Protein AF-A0A2S9FV13-F1 (afdb_monomer_lite)

Radius of gyration: 13.5 Å; chains: 1; bounding box: 34×29×30 Å

Foldseek 3Di:
DQAEALCVQVPPPCNVSHVCNVCVVVVDDDDTGGDQCYDPNVVCVVVLPDLVVLVVVVVVVVCVSCPPPDDPPDDDDDADDCSVDSD

Sequence (87 aa):
GGATSAAYFDCPGRPELSLLRAAAASGFTTIALDRPGYGTSAAYTAEFADPARRVAAASAAVDKVLGDVECGVGLFVVGHSAGCELG

pLDDT: mean 88.63, std 9.23, range [50.03, 96.81]

Structure (mmCIF, N/CA/C/O backbone):
data_AF-A0A2S9FV13-F1
#
_entry.id   AF-A0A2S9FV13-F1
#
loop_
_atom_site.group_PDB
_atom_site.id
_atom_site.type_symbol
_atom_site.label_atom_id
_atom_site.label_alt_id
_atom_site.label_comp_id
_atom_site.label_asym_id
_atom_site.label_entity_id
_atom_site.label_seq_id
_atom_site.pdbx_PDB_ins_code
_atom_site.Cartn_x
_atom_site.Cartn_y
_atom_site.Cartn_z
_atom_site.occupancy
_atom_site.B_iso_or_equiv
_atom_site.auth_seq_id
_atom_site.auth_comp_id
_atom_site.auth_asym_id
_atom_site.auth_atom_id
_atom_site.pdbx_PDB_model_num
ATOM 1 N N . GLY A 1 1 ? 3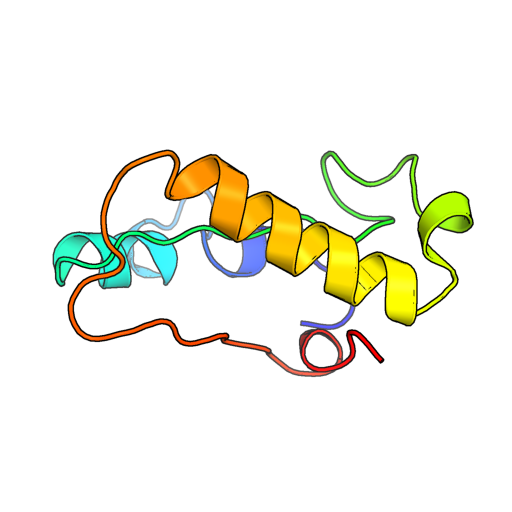.980 9.257 -3.387 1.00 50.03 1 GLY A N 1
ATOM 2 C CA . GLY A 1 1 ? 3.850 9.941 -4.689 1.00 50.03 1 GLY A CA 1
ATOM 3 C C . GLY A 1 1 ? 5.168 9.910 -5.421 1.00 50.03 1 GLY A C 1
ATOM 4 O O . GLY A 1 1 ? 6.146 10.324 -4.831 1.00 50.03 1 GLY A O 1
ATOM 5 N N . GLY A 1 2 ? 5.201 9.395 -6.653 1.00 52.47 2 GLY A N 1
ATOM 6 C CA . GLY A 1 2 ? 6.350 9.363 -7.576 1.00 52.47 2 GLY A CA 1
ATOM 7 C C . GLY A 1 2 ? 7.587 8.560 -7.169 1.00 52.47 2 GLY A C 1
ATOM 8 O O . GLY A 1 2 ? 8.013 7.700 -7.928 1.00 52.47 2 GLY A O 1
ATOM 9 N N . ALA A 1 3 ? 8.142 8.803 -5.983 1.00 60.22 3 ALA A N 1
ATOM 10 C CA . ALA A 1 3 ? 9.419 8.245 -5.551 1.00 60.22 3 ALA A CA 1
ATOM 11 C C . ALA A 1 3 ? 9.466 8.029 -4.030 1.00 60.22 3 ALA A C 1
ATOM 13 O O . ALA A 1 3 ? 10.238 8.678 -3.326 1.00 60.22 3 ALA A O 1
ATOM 14 N N . THR A 1 4 ? 8.574 7.199 -3.486 1.00 68.88 4 THR A N 1
ATOM 15 C CA . THR A 1 4 ? 8.427 7.098 -2.028 1.00 68.88 4 THR A CA 1
ATOM 16 C C . THR A 1 4 ? 8.199 5.674 -1.548 1.00 68.88 4 THR A C 1
ATOM 18 O O . THR A 1 4 ? 7.574 4.868 -2.234 1.00 68.88 4 THR A O 1
ATOM 21 N N . SER A 1 5 ? 8.661 5.401 -0.332 1.00 88.62 5 SER A N 1
ATOM 22 C CA . SER A 1 5 ? 8.261 4.249 0.474 1.00 88.62 5 SER A CA 1
ATOM 23 C C . SER A 1 5 ? 6.858 4.442 1.066 1.00 88.62 5 SER A C 1
ATOM 25 O O . SER A 1 5 ? 6.255 5.519 0.956 1.00 88.62 5 SER A O 1
ATOM 27 N N . ALA A 1 6 ? 6.363 3.416 1.756 1.00 92.00 6 ALA A N 1
ATOM 28 C CA . ALA A 1 6 ? 5.140 3.439 2.552 1.00 92.00 6 ALA A CA 1
ATOM 29 C C . ALA A 1 6 ? 5.117 4.588 3.581 1.00 92.00 6 ALA A C 1
ATOM 31 O O . ALA A 1 6 ? 4.051 5.122 3.885 1.00 92.00 6 ALA A O 1
ATOM 32 N N . ALA A 1 7 ? 6.291 5.047 4.033 1.00 92.19 7 ALA A N 1
ATOM 33 C CA . ALA A 1 7 ? 6.454 6.181 4.947 1.00 92.19 7 ALA A CA 1
ATOM 34 C C . ALA A 1 7 ? 5.840 7.496 4.427 1.00 92.19 7 ALA A C 1
ATOM 36 O O . ALA A 1 7 ? 5.580 8.409 5.205 1.00 92.19 7 ALA A O 1
ATOM 37 N N . TYR A 1 8 ? 5.581 7.606 3.120 1.00 91.00 8 TYR A N 1
ATOM 38 C CA . TYR A 1 8 ? 4.841 8.735 2.557 1.00 91.00 8 TYR A CA 1
ATOM 39 C C . TYR A 1 8 ? 3.398 8.817 3.061 1.00 91.00 8 TYR A C 1
ATOM 41 O O . TYR A 1 8 ? 2.864 9.910 3.222 1.00 91.00 8 TYR A O 1
ATOM 49 N N . PHE A 1 9 ? 2.776 7.661 3.301 1.00 93.44 9 PHE A N 1
ATOM 50 C CA . PHE A 1 9 ? 1.419 7.553 3.830 1.00 93.44 9 PHE A CA 1
ATOM 51 C C . PHE A 1 9 ? 1.401 7.316 5.347 1.00 93.44 9 PHE A C 1
ATOM 53 O O . PHE A 1 9 ? 0.384 7.580 5.986 1.00 93.44 9 PHE A O 1
ATOM 60 N N . ASP A 1 10 ? 2.516 6.863 5.928 1.00 94.25 10 ASP A N 1
ATOM 61 C CA . ASP A 1 10 ? 2.701 6.673 7.372 1.00 94.25 10 ASP A CA 1
ATOM 62 C C . ASP A 1 10 ? 3.922 7.455 7.885 1.00 94.25 10 ASP A C 1
ATOM 64 O O . ASP A 1 10 ? 4.998 6.901 8.104 1.00 94.25 10 ASP A O 1
ATOM 68 N N . CYS A 1 11 ? 3.758 8.777 8.006 1.00 91.00 11 CYS A N 1
ATOM 69 C CA . CYS A 1 11 ? 4.840 9.733 8.256 1.00 91.00 11 CYS A CA 1
ATOM 70 C C . CYS A 1 11 ? 5.617 9.438 9.565 1.00 91.00 11 CYS A C 1
ATOM 72 O O . CYS A 1 11 ? 5.075 9.632 10.662 1.00 91.00 11 CYS A O 1
ATOM 74 N N . PRO A 1 12 ? 6.901 9.023 9.498 1.00 88.94 12 PRO A N 1
ATOM 75 C CA . PRO A 1 12 ? 7.684 8.705 10.688 1.00 88.94 12 PRO A CA 1
ATOM 76 C C . PRO A 1 12 ? 7.876 9.924 11.592 1.00 88.94 12 PRO A C 1
ATOM 78 O O . PRO A 1 12 ? 8.189 11.021 11.137 1.00 88.94 12 PRO A O 1
ATOM 81 N N . GLY A 1 13 ? 7.700 9.728 12.898 1.00 93.31 13 GLY A N 1
ATOM 82 C CA . GLY A 1 13 ? 7.857 10.791 13.893 1.00 93.31 13 GLY A CA 1
ATOM 83 C C . GLY A 1 13 ? 6.721 11.820 13.933 1.00 93.31 13 GLY A C 1
ATOM 84 O O . GLY A 1 13 ? 6.725 12.646 14.840 1.00 93.31 13 GLY A O 1
ATOM 85 N N . ARG A 1 14 ? 5.737 11.753 13.020 1.00 94.69 14 ARG A N 1
ATOM 86 C CA . ARG A 1 14 ? 4.552 12.632 12.977 1.00 94.69 14 ARG A CA 1
ATOM 87 C C . ARG A 1 14 ? 3.251 11.807 12.871 1.00 94.69 14 ARG A C 1
ATOM 89 O O . ARG A 1 14 ? 2.619 11.798 11.812 1.00 94.69 14 ARG A O 1
ATOM 96 N N . PRO A 1 15 ? 2.850 11.086 13.943 1.00 93.31 15 PRO A N 1
ATOM 97 C CA . PRO A 1 15 ? 1.645 10.244 13.990 1.00 93.31 15 PRO A CA 1
ATOM 98 C C . PRO A 1 15 ? 0.380 10.882 13.417 1.00 93.31 15 PRO A C 1
ATOM 100 O O . PRO A 1 15 ? -0.416 10.213 12.767 1.00 93.31 15 PRO A O 1
ATOM 103 N N . GLU A 1 16 ? 0.201 12.167 13.707 1.00 95.12 16 GLU A N 1
ATOM 104 C CA . GLU A 1 16 ? -0.963 12.977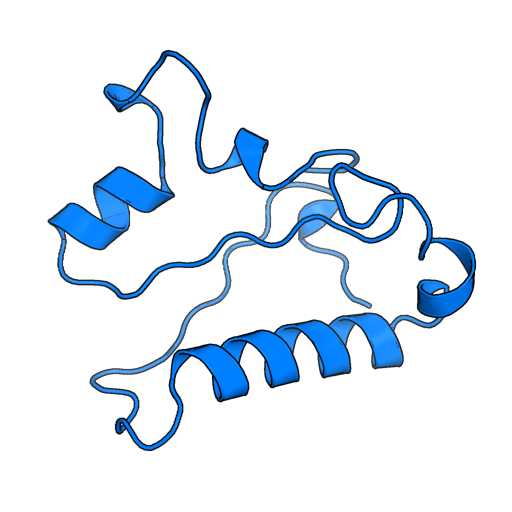 13.374 1.00 95.12 16 GLU A CA 1
ATOM 105 C C . GLU A 1 16 ? -1.092 13.255 11.872 1.00 95.12 16 GLU A C 1
ATOM 107 O O . GLU A 1 16 ? -2.155 13.660 11.415 1.00 95.12 16 GLU A O 1
ATOM 112 N N . LEU A 1 17 ? -0.024 13.013 11.106 1.00 94.75 17 LEU A N 1
ATOM 113 C CA . LEU A 1 17 ? 0.011 13.156 9.652 1.00 94.75 17 LEU A CA 1
ATOM 114 C C . LEU A 1 17 ? -0.070 11.804 8.922 1.00 94.75 17 LEU A C 1
ATOM 116 O O . LEU A 1 17 ? 0.046 11.761 7.699 1.00 94.75 17 LEU A O 1
ATOM 120 N N . SER A 1 18 ? -0.241 10.694 9.646 1.00 96.00 18 SER A N 1
ATOM 121 C CA . SER A 1 18 ? -0.342 9.363 9.048 1.00 96.00 18 SER A CA 1
ATOM 122 C C . SER A 1 18 ? -1.754 9.091 8.530 1.00 96.00 18 SER A C 1
ATOM 124 O O . SER A 1 18 ? -2.715 8.996 9.300 1.00 96.00 18 SER A O 1
ATOM 126 N N . LEU A 1 19 ? -1.865 8.890 7.215 1.00 95.19 19 LEU A N 1
ATOM 127 C CA . LEU A 1 19 ? -3.105 8.459 6.573 1.00 95.19 19 LEU A CA 1
ATOM 128 C C . LEU A 1 19 ? -3.502 7.054 7.043 1.00 95.19 19 LEU A C 1
ATOM 130 O O . LEU A 1 19 ? -4.680 6.799 7.276 1.00 95.19 19 LEU A O 1
ATOM 134 N N . LEU A 1 20 ? -2.521 6.163 7.231 1.00 95.56 20 LEU A N 1
ATOM 135 C CA . LEU A 1 20 ? -2.757 4.798 7.712 1.00 95.56 20 LEU A CA 1
ATOM 136 C C . LEU A 1 20 ? -3.382 4.791 9.105 1.00 95.56 20 LEU A C 1
ATOM 138 O O . LEU A 1 20 ? -4.346 4.070 9.349 1.00 95.56 20 LEU A O 1
ATOM 142 N N . ARG A 1 21 ? -2.866 5.623 10.012 1.00 95.81 21 ARG A N 1
ATOM 143 C CA . ARG A 1 21 ? -3.401 5.724 11.375 1.00 95.81 21 ARG A CA 1
ATOM 144 C C . ARG A 1 21 ? -4.783 6.359 11.396 1.00 95.81 21 ARG A C 1
ATOM 146 O O . ARG A 1 21 ? -5.645 5.871 12.119 1.00 95.81 21 ARG A O 1
ATOM 153 N N . ALA A 1 22 ? -5.012 7.394 10.588 1.00 96.81 22 ALA A N 1
ATOM 154 C CA . ALA A 1 22 ? -6.332 8.007 10.459 1.00 96.81 22 ALA A CA 1
ATOM 155 C C . ALA A 1 22 ? -7.381 7.011 9.922 1.00 96.81 22 ALA A C 1
ATOM 157 O O . ALA A 1 22 ? -8.488 6.925 10.457 1.00 96.81 22 ALA A O 1
ATOM 158 N N . ALA A 1 23 ? -7.023 6.215 8.910 1.00 95.12 23 ALA A N 1
ATOM 159 C CA . ALA A 1 23 ? -7.895 5.187 8.348 1.00 95.12 23 ALA A CA 1
ATOM 160 C C . ALA A 1 23 ? -8.161 4.046 9.347 1.00 95.12 23 ALA A C 1
ATOM 162 O O . ALA A 1 23 ? -9.316 3.675 9.556 1.00 95.12 23 ALA A O 1
ATOM 163 N N . ALA A 1 24 ? -7.127 3.561 10.041 1.00 95.31 24 ALA A N 1
ATOM 164 C CA . ALA A 1 24 ? -7.277 2.552 11.089 1.00 95.31 24 ALA A CA 1
ATOM 165 C C . ALA A 1 24 ? -8.171 3.039 12.243 1.00 95.31 24 ALA A C 1
ATOM 167 O O . ALA A 1 24 ? -9.061 2.313 12.681 1.00 95.31 24 ALA A O 1
ATOM 168 N N . ALA A 1 25 ? -8.006 4.290 12.687 1.00 96.56 25 ALA A N 1
ATOM 169 C CA . ALA A 1 25 ? -8.868 4.903 13.702 1.00 96.56 25 ALA A CA 1
ATOM 170 C C . ALA A 1 25 ? -10.330 5.055 13.239 1.00 96.56 25 ALA A C 1
ATOM 172 O O . ALA A 1 25 ? -11.233 5.124 14.069 1.00 96.56 25 ALA A O 1
ATOM 173 N N . SER A 1 26 ? -10.563 5.071 11.924 1.00 95.06 26 SER A N 1
ATOM 174 C CA . SER A 1 26 ? -11.895 5.110 11.310 1.00 95.06 26 SER A CA 1
ATOM 175 C C . SER A 1 26 ? -12.482 3.715 11.039 1.00 95.06 26 SER A C 1
ATOM 177 O O . SER A 1 26 ? -13.563 3.615 10.467 1.00 95.06 26 SER A O 1
ATOM 179 N N . GLY A 1 27 ? -11.793 2.641 11.445 1.00 93.31 27 GLY A N 1
ATOM 180 C CA . GLY A 1 27 ? -12.267 1.259 11.317 1.00 93.31 27 GLY A CA 1
ATOM 181 C C . GLY A 1 27 ? -11.846 0.533 10.035 1.00 93.31 27 GLY A C 1
ATOM 182 O O . GLY A 1 27 ? -12.376 -0.540 9.757 1.00 93.31 27 GLY A O 1
ATOM 183 N N . PHE A 1 28 ? -10.906 1.078 9.255 1.00 92.81 28 PHE A N 1
ATOM 184 C CA . PHE A 1 28 ? -10.416 0.435 8.031 1.00 92.81 28 PHE A CA 1
ATOM 185 C C . PHE A 1 28 ? -9.132 -0.367 8.263 1.00 92.81 28 PHE A C 1
ATOM 187 O O . PHE A 1 28 ? -8.146 0.150 8.794 1.00 92.81 28 PHE A O 1
ATOM 194 N N . THR A 1 29 ? -9.081 -1.593 7.742 1.00 92.75 29 THR A N 1
ATOM 195 C CA . THR A 1 29 ? -7.811 -2.298 7.526 1.00 92.75 29 THR A CA 1
ATOM 196 C C . THR A 1 29 ? -7.048 -1.587 6.414 1.00 92.75 29 THR A C 1
ATOM 198 O O . THR A 1 29 ? -7.531 -1.501 5.288 1.00 92.75 29 THR A O 1
ATOM 201 N N . THR A 1 30 ? -5.865 -1.056 6.723 1.00 93.00 30 THR A N 1
ATOM 202 C CA . THR A 1 30 ? -5.092 -0.235 5.781 1.00 93.00 30 THR A CA 1
ATOM 203 C C . THR A 1 30 ? -3.659 -0.731 5.686 1.00 93.00 30 THR A C 1
ATOM 205 O O . THR A 1 30 ? -3.025 -1.014 6.700 1.00 93.00 30 THR A O 1
ATOM 208 N N . ILE A 1 31 ? -3.135 -0.786 4.463 1.00 93.81 31 ILE A N 1
ATOM 209 C CA . ILE A 1 31 ? -1.731 -1.079 4.170 1.00 93.81 31 ILE A CA 1
ATOM 210 C C . ILE A 1 31 ? -1.168 -0.022 3.222 1.00 93.81 31 ILE A C 1
ATOM 212 O O . ILE A 1 31 ? -1.885 0.519 2.382 1.00 93.81 31 ILE A O 1
ATOM 216 N N . ALA A 1 32 ? 0.127 0.252 3.339 1.00 94.06 32 ALA A N 1
ATOM 217 C CA . ALA A 1 32 ? 0.889 1.013 2.359 1.00 94.06 32 ALA A CA 1
ATOM 218 C C . ALA A 1 32 ? 2.066 0.155 1.905 1.00 94.06 32 ALA A C 1
ATOM 220 O O . ALA A 1 32 ? 2.770 -0.428 2.728 1.00 94.06 32 ALA A O 1
ATOM 221 N N . LEU A 1 33 ? 2.261 0.066 0.592 1.00 91.56 33 LEU A N 1
ATOM 222 C CA . LEU A 1 33 ? 3.318 -0.740 -0.006 1.00 91.56 33 LEU A CA 1
ATOM 223 C C . LEU A 1 33 ? 4.509 0.144 -0.371 1.00 91.56 33 LEU A C 1
ATOM 225 O O . LEU A 1 33 ? 4.346 1.249 -0.893 1.00 91.56 33 LEU A O 1
ATOM 229 N N . ASP A 1 34 ? 5.711 -0.375 -0.144 1.00 91.94 34 ASP A N 1
ATOM 230 C CA . ASP A 1 34 ? 6.906 0.173 -0.771 1.00 91.94 34 ASP A CA 1
ATOM 231 C C . ASP A 1 34 ? 6.849 -0.123 -2.270 1.00 91.94 34 ASP A C 1
ATOM 233 O O . ASP A 1 34 ? 6.742 -1.276 -2.688 1.00 91.94 34 ASP A O 1
ATOM 237 N N . ARG A 1 35 ? 6.925 0.919 -3.101 1.00 87.38 35 ARG A N 1
ATOM 238 C CA . ARG A 1 35 ? 7.035 0.728 -4.550 1.00 87.38 35 ARG A CA 1
ATOM 239 C C . ARG A 1 35 ? 8.353 -0.003 -4.862 1.00 87.38 35 ARG A C 1
ATOM 241 O O . ARG A 1 35 ? 9.364 0.303 -4.221 1.00 87.38 35 ARG A O 1
ATOM 248 N N . PRO A 1 36 ? 8.394 -0.901 -5.864 1.00 89.44 36 PRO A N 1
ATOM 249 C CA . PRO A 1 36 ? 9.652 -1.465 -6.344 1.00 89.44 36 PRO A CA 1
ATOM 250 C C . PRO A 1 36 ? 10.680 -0.362 -6.631 1.00 89.44 36 PRO A C 1
ATOM 252 O O . PRO A 1 36 ? 10.364 0.621 -7.305 1.00 89.44 36 PRO A O 1
ATOM 255 N N . GLY A 1 37 ? 11.880 -0.500 -6.065 1.00 89.12 37 GLY A N 1
ATOM 256 C CA . GLY A 1 37 ? 12.928 0.529 -6.100 1.00 89.12 37 GLY A CA 1
ATOM 257 C C . GLY A 1 37 ? 12.985 1.480 -4.907 1.00 89.12 37 GLY A C 1
ATOM 258 O O . GLY A 1 37 ? 13.900 2.295 -4.837 1.00 89.12 37 GLY A O 1
ATOM 259 N N . TYR A 1 38 ? 12.087 1.335 -3.930 1.00 90.19 38 TYR A N 1
ATOM 260 C CA . TYR A 1 38 ? 12.056 2.157 -2.720 1.00 90.19 38 TYR A CA 1
ATOM 261 C C . TYR A 1 38 ? 11.932 1.309 -1.454 1.00 90.19 38 TYR A C 1
ATOM 263 O O . TYR A 1 38 ? 11.382 0.210 -1.477 1.00 90.19 38 TYR A O 1
ATOM 271 N N . GLY A 1 39 ? 12.430 1.844 -0.335 1.00 91.19 39 GLY A N 1
ATOM 272 C CA . GLY A 1 39 ? 12.314 1.216 0.983 1.00 91.19 39 GLY A CA 1
ATOM 273 C C . GLY A 1 39 ? 12.805 -0.234 0.995 1.00 91.19 39 GLY A C 1
ATOM 274 O O . GLY A 1 39 ? 13.869 -0.555 0.469 1.00 91.19 39 GLY A O 1
ATOM 275 N N . THR A 1 40 ? 11.998 -1.117 1.572 1.00 92.25 40 THR A N 1
ATOM 276 C CA . THR A 1 40 ? 12.256 -2.564 1.637 1.00 92.25 40 THR A CA 1
ATOM 277 C C . THR A 1 40 ? 12.134 -3.264 0.282 1.00 92.25 40 THR A C 1
ATOM 279 O O . THR A 1 40 ? 12.677 -4.352 0.102 1.00 92.25 40 THR A O 1
ATOM 282 N N . SER A 1 41 ? 11.487 -2.624 -0.697 1.00 91.81 41 SER A N 1
ATOM 283 C CA . SER A 1 41 ? 11.319 -3.146 -2.057 1.00 91.81 41 SER A CA 1
ATOM 284 C C . SER A 1 41 ? 12.380 -2.639 -3.045 1.00 91.81 41 SER A C 1
ATOM 286 O O . SER A 1 41 ? 12.253 -2.838 -4.255 1.00 91.81 41 SER A O 1
ATOM 288 N N . ALA A 1 42 ? 13.447 -1.997 -2.555 1.00 92.19 42 ALA A N 1
ATOM 289 C CA . ALA A 1 42 ? 14.485 -1.390 -3.389 1.00 92.19 42 ALA A CA 1
ATOM 290 C C . ALA A 1 42 ? 15.192 -2.379 -4.330 1.00 92.19 42 ALA A C 1
ATOM 292 O O . ALA A 1 42 ? 15.520 -2.030 -5.461 1.00 92.19 42 ALA A O 1
ATOM 293 N N . ALA A 1 43 ? 15.383 -3.625 -3.892 1.00 93.19 43 ALA A N 1
ATOM 294 C CA . ALA A 1 43 ? 16.070 -4.648 -4.678 1.00 93.19 43 ALA A CA 1
ATOM 295 C C . ALA A 1 43 ? 15.264 -5.144 -5.894 1.00 93.19 43 ALA A C 1
ATOM 297 O O . ALA A 1 43 ? 15.840 -5.716 -6.816 1.00 93.19 43 ALA A O 1
ATOM 298 N N . TYR A 1 44 ? 13.947 -4.917 -5.924 1.00 90.81 44 TYR A N 1
ATOM 299 C CA . TYR A 1 44 ? 13.054 -5.547 -6.899 1.00 90.81 44 TYR A CA 1
ATOM 300 C C . TYR A 1 44 ? 12.713 -4.656 -8.106 1.00 90.81 44 TYR A C 1
ATOM 302 O O . TYR A 1 44 ? 11.870 -5.025 -8.917 1.00 90.81 44 TYR A O 1
ATOM 310 N N . THR A 1 45 ? 13.355 -3.494 -8.282 1.00 89.56 45 THR A N 1
ATOM 311 C CA . THR A 1 45 ? 13.033 -2.549 -9.377 1.00 89.56 45 THR A CA 1
ATOM 312 C C . THR A 1 45 ? 12.987 -3.213 -10.751 1.00 89.56 45 THR A C 1
ATOM 314 O O . THR A 1 45 ? 12.027 -3.029 -11.493 1.00 89.56 45 THR A O 1
ATOM 317 N N . ALA A 1 46 ? 14.014 -4.002 -11.085 1.00 91.06 46 ALA A N 1
ATOM 318 C CA . ALA A 1 46 ? 14.118 -4.652 -12.390 1.00 91.06 46 ALA A CA 1
ATOM 319 C C . ALA A 1 46 ? 13.059 -5.748 -12.577 1.00 91.06 46 ALA A C 1
ATOM 321 O O . ALA A 1 46 ? 12.515 -5.914 -13.666 1.00 91.06 46 ALA A O 1
ATOM 322 N N . GLU A 1 47 ? 12.731 -6.468 -11.504 1.00 91.56 47 GLU A N 1
ATOM 323 C CA . GLU A 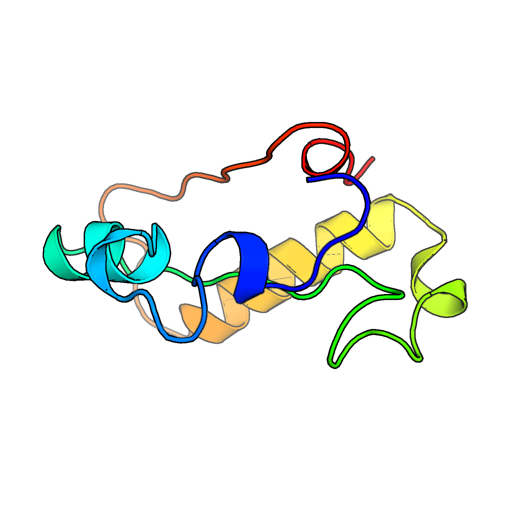1 47 ? 11.745 -7.549 -11.517 1.00 91.56 47 GLU A CA 1
ATOM 324 C C . GLU A 1 47 ? 10.326 -7.033 -11.805 1.00 91.56 47 GLU A C 1
ATOM 326 O O . GLU A 1 47 ? 9.526 -7.731 -12.432 1.00 91.56 47 GLU A O 1
ATOM 331 N N . PHE A 1 48 ? 10.047 -5.788 -11.408 1.00 90.94 48 PHE A N 1
ATOM 332 C CA . PHE A 1 48 ? 8.755 -5.112 -11.532 1.00 90.94 48 PHE A CA 1
ATOM 333 C C . PHE A 1 48 ? 8.726 -4.021 -12.614 1.00 90.94 48 PHE A C 1
ATOM 335 O O . PHE A 1 48 ? 7.916 -3.090 -12.542 1.00 90.94 48 PHE A O 1
ATOM 342 N N . ALA A 1 49 ? 9.588 -4.127 -13.632 1.00 88.50 49 ALA A N 1
ATOM 343 C CA . ALA A 1 49 ? 9.547 -3.244 -14.798 1.00 88.50 49 ALA A CA 1
ATOM 344 C C . ALA A 1 49 ? 8.214 -3.363 -15.563 1.00 88.50 49 ALA A C 1
ATOM 346 O O . ALA A 1 49 ? 7.683 -2.353 -16.028 1.00 88.50 49 ALA A O 1
ATOM 347 N N . ASP A 1 50 ? 7.646 -4.572 -15.619 1.00 90.69 50 ASP A N 1
ATOM 348 C CA . ASP A 1 50 ? 6.328 -4.842 -16.196 1.00 90.69 50 ASP A CA 1
ATOM 349 C C . ASP A 1 50 ? 5.192 -4.296 -15.301 1.00 90.69 50 ASP A C 1
ATOM 351 O O . ASP A 1 50 ? 5.070 -4.707 -14.138 1.00 90.69 50 ASP A O 1
ATOM 355 N N . PRO A 1 51 ? 4.336 -3.403 -15.827 1.00 88.00 51 PRO A N 1
ATOM 356 C CA . PRO A 1 51 ? 3.155 -2.931 -15.122 1.00 88.00 51 PRO A CA 1
ATOM 357 C C . PRO A 1 51 ? 2.185 -3.998 -14.631 1.00 88.00 51 PRO A C 1
ATOM 359 O O . PRO A 1 51 ? 1.690 -3.911 -13.504 1.00 88.00 51 PRO A O 1
ATOM 362 N N . ALA A 1 52 ? 1.924 -5.029 -15.438 1.00 91.38 52 ALA A N 1
ATOM 363 C CA . ALA A 1 52 ? 0.957 -6.060 -15.073 1.00 91.38 52 ALA A CA 1
ATOM 364 C C . ALA A 1 52 ? 1.401 -6.792 -13.801 1.00 91.38 52 ALA A C 1
ATOM 366 O O . ALA A 1 52 ? 0.592 -7.073 -12.914 1.00 91.38 52 ALA A O 1
ATOM 367 N N . ARG A 1 53 ? 2.714 -7.005 -13.652 1.00 92.06 53 ARG A N 1
ATOM 368 C CA . ARG A 1 53 ? 3.304 -7.581 -12.443 1.00 92.06 53 ARG A CA 1
ATOM 369 C C . ARG A 1 53 ? 3.142 -6.685 -11.214 1.00 92.06 53 ARG A C 1
ATOM 371 O O . ARG A 1 53 ? 2.915 -7.203 -10.122 1.00 92.06 53 ARG A O 1
ATOM 378 N N . ARG A 1 54 ? 3.234 -5.357 -11.366 1.00 90.75 54 ARG A N 1
ATOM 379 C CA . ARG A 1 54 ? 2.997 -4.409 -10.258 1.00 90.75 54 ARG A CA 1
ATOM 380 C C . ARG A 1 54 ? 1.557 -4.482 -9.768 1.00 90.75 54 ARG A C 1
ATOM 382 O O . ARG A 1 54 ? 1.336 -4.553 -8.562 1.00 90.75 54 ARG A O 1
ATOM 389 N N . VAL A 1 55 ? 0.598 -4.511 -10.695 1.00 91.81 55 VAL A N 1
ATOM 390 C CA . VAL A 1 55 ? -0.826 -4.671 -10.368 1.00 91.81 55 VAL A CA 1
ATOM 391 C C . VAL A 1 55 ? -1.064 -6.008 -9.668 1.00 91.81 55 VAL A C 1
ATOM 393 O O . VAL A 1 55 ? -1.630 -6.027 -8.579 1.00 91.81 55 VAL A O 1
ATOM 396 N N . ALA A 1 56 ? -0.559 -7.109 -10.232 1.00 93.69 56 ALA A N 1
ATOM 397 C CA . ALA A 1 56 ? -0.725 -8.441 -9.656 1.00 93.69 56 ALA A CA 1
ATOM 398 C C . ALA A 1 56 ? -0.148 -8.548 -8.235 1.00 93.69 56 ALA A C 1
ATOM 400 O O . ALA A 1 56 ? -0.787 -9.119 -7.355 1.00 93.69 56 ALA A O 1
ATOM 401 N N . ALA A 1 57 ? 1.029 -7.969 -7.980 1.00 92.06 57 ALA A N 1
ATOM 402 C CA . ALA A 1 57 ? 1.615 -7.979 -6.642 1.00 92.06 57 ALA A CA 1
ATOM 403 C C . ALA A 1 57 ? 0.856 -7.097 -5.645 1.00 92.06 57 ALA A C 1
ATOM 405 O O . ALA A 1 57 ? 0.733 -7.481 -4.484 1.00 92.06 57 ALA A O 1
ATOM 406 N N . ALA A 1 58 ? 0.323 -5.950 -6.077 1.00 91.62 58 ALA A N 1
ATOM 407 C CA . ALA A 1 58 ? -0.527 -5.127 -5.224 1.00 91.62 58 ALA A CA 1
ATOM 408 C C . ALA A 1 58 ? -1.807 -5.882 -4.826 1.00 91.62 58 ALA A C 1
ATOM 410 O O . ALA A 1 58 ? -2.139 -5.925 -3.643 1.00 91.62 58 ALA A O 1
ATOM 411 N N . SER A 1 59 ? -2.472 -6.542 -5.782 1.00 92.56 59 SER A N 1
ATOM 412 C CA . SER A 1 59 ? -3.633 -7.399 -5.511 1.00 92.56 59 SER A CA 1
ATOM 413 C C . SER A 1 59 ? -3.283 -8.556 -4.574 1.00 92.56 59 SER A C 1
ATOM 415 O O . SER A 1 59 ? -3.927 -8.718 -3.545 1.00 92.56 59 SER A O 1
ATOM 417 N N . ALA A 1 60 ? -2.196 -9.284 -4.846 1.00 93.75 60 ALA A N 1
ATOM 418 C CA . ALA A 1 60 ? -1.768 -10.399 -4.002 1.00 93.75 60 ALA A CA 1
ATOM 419 C C . ALA A 1 60 ? -1.403 -9.963 -2.571 1.00 93.75 60 ALA A C 1
ATOM 421 O O . ALA A 1 60 ? -1.600 -10.718 -1.619 1.00 93.75 60 ALA A O 1
ATOM 422 N N . ALA A 1 61 ? -0.870 -8.750 -2.393 1.00 93.12 61 ALA A N 1
ATOM 423 C CA . ALA A 1 61 ? -0.614 -8.193 -1.069 1.00 93.12 61 ALA A CA 1
ATOM 424 C C . ALA A 1 61 ? -1.918 -7.910 -0.307 1.00 93.12 61 ALA A C 1
ATOM 426 O O . ALA A 1 61 ? -1.980 -8.181 0.892 1.00 93.12 61 ALA A O 1
ATOM 427 N N . VAL A 1 62 ? -2.954 -7.413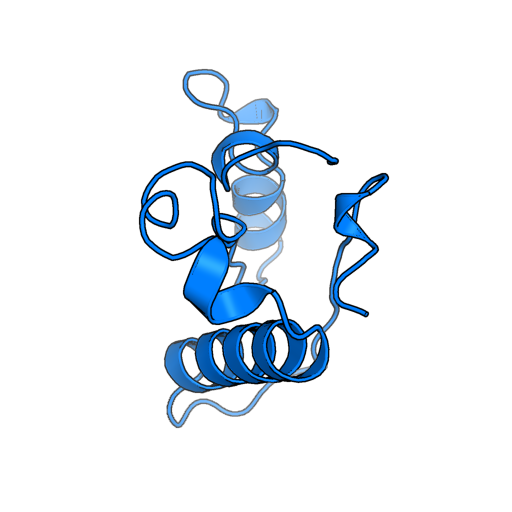 -0.992 1.00 92.12 62 VAL A N 1
ATOM 428 C CA . VAL A 1 62 ? -4.293 -7.232 -0.409 1.00 92.12 62 VAL A CA 1
ATOM 429 C C . VAL A 1 62 ? -4.887 -8.582 -0.017 1.00 92.12 62 VAL A C 1
ATOM 431 O O . VAL A 1 62 ? -5.272 -8.747 1.139 1.00 92.12 62 VAL A O 1
ATOM 434 N N . ASP A 1 63 ? -4.873 -9.561 -0.923 1.00 92.56 63 ASP A N 1
ATOM 435 C CA . ASP A 1 63 ? -5.403 -10.906 -0.665 1.00 92.56 63 ASP A CA 1
ATOM 436 C C . ASP A 1 63 ? -4.705 -11.559 0.534 1.00 92.56 63 ASP A C 1
ATOM 438 O O . ASP A 1 63 ? -5.347 -12.122 1.417 1.00 92.56 63 ASP A O 1
ATOM 442 N N . LYS A 1 64 ? -3.378 -11.413 0.629 1.00 93.88 64 LYS A N 1
ATOM 443 C CA . LYS A 1 64 ? -2.597 -11.939 1.754 1.00 93.88 64 LYS A CA 1
ATOM 444 C C . LYS A 1 64 ? -2.954 -11.286 3.092 1.00 93.88 64 LYS A C 1
ATOM 446 O O . LYS A 1 64 ? -2.868 -11.947 4.123 1.00 93.88 64 LYS A O 1
ATOM 451 N N . VAL A 1 65 ? -3.288 -9.997 3.092 1.00 91.44 65 VAL A N 1
ATOM 452 C CA . VAL A 1 65 ? -3.655 -9.254 4.308 1.00 91.44 65 VAL A CA 1
ATOM 453 C C . VAL A 1 65 ? -5.086 -9.565 4.735 1.00 91.44 65 VAL A C 1
ATOM 455 O O . VAL A 1 65 ? -5.343 -9.655 5.933 1.00 91.44 65 VAL A O 1
ATOM 458 N N . LEU A 1 66 ? -5.996 -9.749 3.778 1.00 90.62 66 LEU A N 1
ATOM 459 C CA . LEU A 1 66 ? -7.361 -10.194 4.052 1.00 90.62 66 LEU A CA 1
ATOM 460 C C . LEU A 1 66 ? -7.385 -11.642 4.563 1.00 90.62 66 LEU A C 1
ATOM 462 O O . LEU A 1 66 ? -8.124 -11.945 5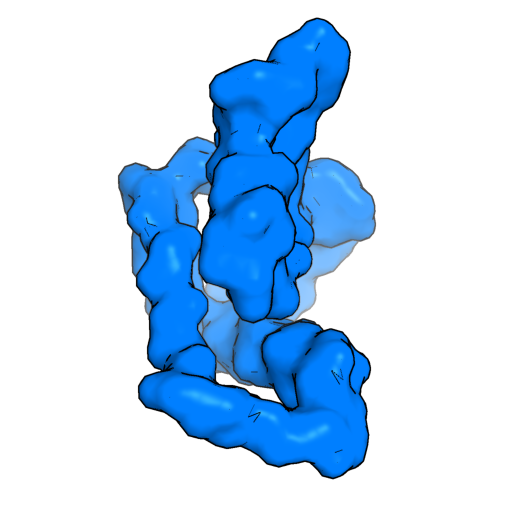.497 1.00 90.62 66 LEU A O 1
ATOM 466 N N . GLY A 1 67 ? -6.547 -12.521 4.006 1.00 89.81 67 GLY A N 1
ATOM 467 C CA . GLY A 1 67 ? -6.565 -13.944 4.338 1.00 89.81 67 GLY A CA 1
ATOM 468 C C . GLY A 1 67 ? -7.946 -14.544 4.066 1.00 89.81 67 GLY A C 1
ATOM 469 O O . GLY A 1 67 ? -8.511 -14.332 2.997 1.00 89.81 67 GLY A O 1
ATOM 470 N N . ASP A 1 68 ? -8.503 -15.244 5.056 1.00 88.31 68 ASP A N 1
ATOM 471 C CA . ASP A 1 68 ? -9.850 -15.832 4.978 1.00 88.31 68 ASP A CA 1
ATOM 472 C C . ASP A 1 68 ? -10.965 -14.868 5.437 1.00 88.31 68 ASP A C 1
ATOM 474 O O . ASP A 1 68 ? -12.129 -15.259 5.540 1.00 88.31 68 ASP A O 1
ATOM 478 N N . VAL A 1 69 ? -10.633 -13.614 5.769 1.00 85.00 69 VAL A N 1
ATOM 479 C CA . VAL A 1 69 ? -11.615 -12.628 6.237 1.00 85.00 69 VAL A CA 1
ATOM 480 C C . VAL A 1 69 ? -12.396 -12.079 5.048 1.00 85.00 69 VAL A C 1
ATOM 482 O O . VAL A 1 69 ? -11.812 -11.587 4.082 1.00 85.00 69 VAL A O 1
ATOM 485 N N . GLU A 1 70 ? -13.727 -12.096 5.140 1.00 80.06 70 GLU A N 1
ATOM 486 C CA . GLU A 1 70 ? -14.566 -11.451 4.133 1.00 80.06 70 GLU A CA 1
ATOM 487 C C . GLU A 1 70 ? -14.269 -9.948 4.068 1.00 80.06 70 GLU A C 1
ATOM 489 O O . GLU A 1 70 ? -14.282 -9.233 5.076 1.00 80.06 70 GLU A O 1
ATOM 494 N N . CYS A 1 71 ? -14.012 -9.452 2.856 1.00 80.62 71 CYS A N 1
ATOM 495 C CA . CYS A 1 71 ? -13.949 -8.019 2.616 1.00 80.62 71 CYS A CA 1
ATOM 496 C C . CYS A 1 71 ? -15.329 -7.436 2.941 1.00 80.62 71 CYS A C 1
ATOM 498 O O . CYS A 1 71 ? -16.309 -7.846 2.330 1.00 80.62 71 CYS A O 1
ATOM 500 N N . GLY A 1 72 ? -15.403 -6.534 3.926 1.00 83.06 72 GLY A N 1
ATOM 501 C CA . GLY A 1 72 ? -16.664 -5.983 4.429 1.00 83.06 72 GLY A CA 1
ATOM 502 C C . GLY A 1 72 ? -17.409 -5.133 3.393 1.00 83.06 72 GLY A C 1
ATOM 503 O O . GLY A 1 72 ? -17.879 -5.608 2.369 1.00 83.06 72 GLY A O 1
ATOM 504 N N . VAL A 1 73 ? -17.549 -3.831 3.643 1.00 83.00 73 VAL A N 1
ATOM 505 C CA . VAL A 1 73 ? -18.300 -2.938 2.733 1.00 83.00 73 VAL A CA 1
ATOM 506 C C . VAL A 1 73 ? -17.570 -2.624 1.416 1.00 83.00 73 VAL A C 1
ATOM 508 O O . VAL A 1 73 ? -18.126 -1.935 0.563 1.00 83.00 73 VAL A O 1
ATOM 511 N N . GLY A 1 74 ? -16.339 -3.116 1.241 1.00 88.25 74 GLY A N 1
ATOM 512 C CA . GLY A 1 74 ? -15.566 -3.014 0.005 1.00 88.25 74 GLY A CA 1
ATOM 513 C C . GLY A 1 74 ? -14.088 -2.673 0.211 1.00 88.25 74 GLY A C 1
ATOM 514 O O . GLY A 1 74 ? -13.596 -2.554 1.333 1.00 88.25 74 GLY A O 1
ATOM 515 N N . LEU A 1 75 ? -13.394 -2.493 -0.914 1.00 90.44 75 LEU A N 1
ATOM 516 C CA . LEU A 1 75 ? -11.980 -2.132 -1.019 1.00 90.44 75 LEU A CA 1
ATOM 517 C C . LEU A 1 75 ? -11.845 -0.858 -1.859 1.00 90.44 75 LEU A C 1
ATOM 519 O O . LEU A 1 75 ? -12.501 -0.718 -2.891 1.00 90.44 75 LEU A O 1
ATOM 523 N N . PHE A 1 76 ? -10.950 0.043 -1.461 1.00 91.25 76 PHE A N 1
ATOM 524 C CA . PHE A 1 76 ? -10.551 1.190 -2.274 1.00 91.25 76 PHE A CA 1
ATOM 525 C C . PHE A 1 76 ? -9.026 1.308 -2.324 1.00 91.25 76 PHE A C 1
ATOM 527 O O . PHE A 1 76 ? -8.321 0.876 -1.413 1.00 91.25 76 PHE A O 1
ATOM 534 N N . VAL A 1 77 ? -8.516 1.905 -3.401 1.00 91.00 77 VAL A N 1
ATOM 535 C CA . VAL A 1 77 ? -7.082 2.122 -3.630 1.00 91.00 77 VAL A CA 1
ATOM 536 C C . VAL A 1 77 ? -6.821 3.620 -3.705 1.00 91.00 77 VAL A C 1
ATOM 538 O O . VAL A 1 77 ? -7.519 4.340 -4.416 1.00 91.00 77 VAL A O 1
ATOM 541 N N . VAL A 1 78 ? -5.801 4.090 -2.985 1.00 91.50 78 VAL A N 1
ATOM 542 C CA . VAL A 1 78 ? -5.382 5.497 -2.993 1.00 91.50 78 VAL A CA 1
ATOM 543 C C . VAL A 1 78 ? -4.010 5.613 -3.647 1.00 91.50 78 VAL A C 1
ATOM 545 O O . VAL A 1 78 ? -3.010 5.131 -3.119 1.00 91.50 78 VAL A O 1
ATOM 548 N N . GLY A 1 79 ? -3.965 6.284 -4.795 1.00 89.06 79 GLY A N 1
ATOM 549 C CA . GLY A 1 79 ? -2.733 6.718 -5.446 1.00 89.06 79 GLY A CA 1
ATOM 550 C C . GLY A 1 79 ? -2.511 8.216 -5.241 1.00 89.06 79 GLY A C 1
ATOM 551 O O . GLY A 1 79 ? -3.462 8.987 -5.152 1.00 89.06 79 GLY A O 1
ATOM 552 N N . HIS A 1 80 ? -1.250 8.647 -5.187 1.00 89.31 80 HIS A N 1
ATOM 553 C CA . HIS A 1 80 ? -0.904 10.070 -5.201 1.00 89.31 80 HIS A CA 1
ATOM 554 C C . HIS A 1 80 ? 0.194 10.351 -6.228 1.00 89.31 80 HIS A C 1
ATOM 556 O O . HIS A 1 80 ? 1.245 9.702 -6.192 1.00 89.31 80 HIS A O 1
ATOM 562 N N . SER A 1 81 ? -0.001 11.355 -7.093 1.00 87.81 81 SER A N 1
ATOM 563 C CA . SER A 1 81 ? 0.947 11.735 -8.156 1.00 87.81 81 SER A CA 1
ATOM 564 C C . SER A 1 81 ? 1.350 10.511 -9.006 1.00 87.81 81 SER A C 1
ATOM 566 O O . SER A 1 81 ? 0.500 9.679 -9.301 1.00 87.81 81 SER A O 1
ATOM 568 N N . ALA A 1 82 ? 2.629 10.313 -9.338 1.00 81.69 82 ALA A N 1
ATOM 569 C CA . ALA A 1 82 ? 3.097 9.120 -10.064 1.00 81.69 82 ALA A CA 1
ATOM 570 C C . ALA A 1 82 ? 2.920 7.792 -9.283 1.00 81.69 82 ALA A C 1
ATOM 572 O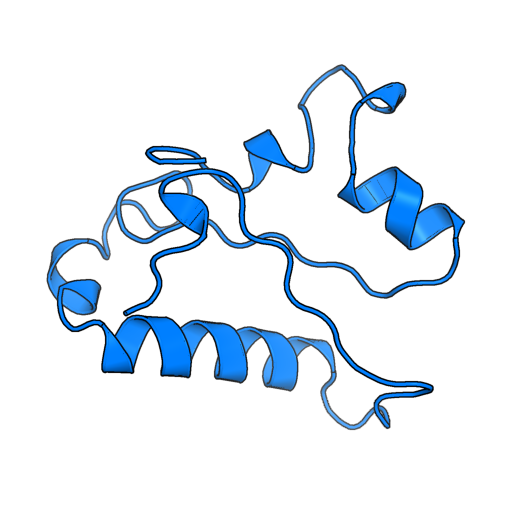 O . ALA A 1 82 ? 3.147 6.712 -9.813 1.00 81.69 82 ALA A O 1
ATOM 573 N N . GLY A 1 83 ? 2.453 7.843 -8.028 1.00 79.81 83 GLY A N 1
ATOM 574 C CA . GLY A 1 83 ? 1.943 6.664 -7.322 1.00 79.81 83 GLY A CA 1
ATOM 575 C C . GLY A 1 83 ? 0.587 6.167 -7.843 1.00 79.81 83 GLY A C 1
ATOM 576 O O . GLY A 1 83 ? 0.172 5.085 -7.451 1.00 79.81 83 GLY A O 1
ATOM 577 N N . CYS A 1 84 ? -0.095 6.928 -8.705 1.00 82.25 84 CYS A N 1
ATOM 578 C CA . CYS A 1 84 ? -1.280 6.467 -9.432 1.00 82.25 84 CYS A CA 1
ATOM 579 C C . CYS A 1 84 ? -0.924 5.517 -10.588 1.00 82.25 84 CYS A C 1
ATOM 581 O O . CYS A 1 84 ? -1.784 4.775 -11.053 1.00 82.25 84 CYS A O 1
ATOM 583 N N . GLU A 1 85 ? 0.333 5.516 -11.043 1.00 79.75 85 GLU A N 1
ATOM 584 C CA . GLU A 1 85 ? 0.798 4.621 -12.099 1.00 79.75 85 GLU A CA 1
ATOM 585 C C . GLU A 1 85 ? 1.255 3.290 -11.506 1.00 79.75 85 GLU A C 1
ATOM 587 O O . GLU A 1 85 ? 2.373 3.154 -10.991 1.00 79.75 85 GLU A O 1
ATOM 592 N N . LEU A 1 86 ? 0.359 2.309 -11.583 1.00 64.00 86 LEU A N 1
ATOM 593 C CA . LEU A 1 86 ? 0.709 0.890 -11.522 1.00 64.00 86 LEU A CA 1
ATOM 594 C C . LEU A 1 86 ? 0.852 0.285 -12.930 1.00 64.00 86 LEU A C 1
ATOM 596 O O . LEU A 1 86 ? 1.618 -0.668 -13.070 1.00 64.00 86 LEU A O 1
ATOM 600 N N . GLY A 1 87 ? 0.155 0.876 -13.916 1.00 54.59 87 GLY A N 1
ATOM 601 C CA . GLY A 1 87 ? 0.166 0.579 -15.358 1.00 54.59 87 GLY A CA 1
ATOM 602 C C . GLY A 1 87 ? 1.421 1.018 -16.105 1.00 54.59 87 GLY A C 1
ATOM 603 O O . GLY A 1 87 ? 2.370 1.503 -15.444 1.00 54.59 87 GLY A O 1
#

Secondary structure (DSSP, 8-state):
--S--GGGTS-TT-GGG-HHHHHHHTT-----PPPTTSGGGGGGTTTT-SHHHHHHHHHHHHHHHHTTSPP-S-------GGGG---